Protein 5TQJ (pdb70)

Sequence (124 aa):
KPFVVVVDDDDASVGRAIRRRLLRSVGIAADTYTSGDEEFLDVLSSATPSSYRPDCCVILDVQMPGSNGIEVQRRLAGGAVPVIFITAHDDAGVRETTALLAAGARAYLRKPFNDVVLFIRRTVCAVLGIAAPL

CATH classification: 3.40.50.2300

B-factor: mean 14.19, std 8.69, range [5.94, 58.95]

Organism: Paraburkholderia phymatum (strain DSM 17167 / CIP 108236 / LMG 21445 / STM815) (NCBI:txid391038)

Nearest PDB structures (foldseek):
  5tqj-assembly1_A  TM=1.008E+00  e=3.759E-24  Paraburkholderia phymatum
  6oec-assembly2_D  TM=8.736E-01  e=1.573E-06  Carboxydothermus hydrogenoformans Z-2901
  3cg0-assembly2_D  TM=8.132E-01  e=9.311E-07  Oleidesulfovibrio alaskensis G20
  6oec-assembly3_G  TM=8.332E-01  e=2.489E-06  Carboxydothermus hydrogenoformans Z-2901
  6oec-assembly4_K  TM=8.651E-01  e=5.118E-06  Carboxydothermus hydrogenoformans Z-2901

Structure (mmCIF, N/CA/C/O backbone):
data_5TQJ
#
_entry.id   5TQJ
#
_cell.length_a   82.600
_cell.length_b   82.600
_cell.length_c   31.970
_cell.angle_alpha   90.000
_cell.angle_beta   90.000
_cell.angle_gamma   90.000
#
_symmetry.space_group_name_H-M   'P 43 21 2'
#
loop_
_entity.id
_entity.type
_entity.pdbx_description
1 polymer 'Response regulator receiver protein'
2 non-polymer 'CHLORIDE ION'
3 non-polymer 1,2-ETHANEDIOL
4 water water
#
loop_
_atom_site.group_PDB
_atom_site.id
_atom_site.type_symbol
_atom_site.label_atom_id
_atom_site.label_alt_id
_atom_site.label_comp_id
_atom_site.label_asym_id
_atom_site.label_entity_id
_atom_site.label_seq_id
_atom_site.pdbx_PDB_ins_code
_atom_site.Cartn_x
_atom_site.Cartn_y
_atom_site.Cartn_z
_atom_site.occupancy
_atom_site.B_iso_or_equiv
_atom_site.auth_seq_id
_atom_site.auth_comp_id
_atom_site.auth_asym_id
_atom_site.auth_atom_id
_atom_site.pdbx_PDB_model_num
ATOM 1 N N . LYS A 1 13 ? 5.844 -1.924 5.902 1.00 30.60 5 LYS A N 1
ATOM 2 C CA . LYS A 1 13 ? 6.876 -1.873 4.871 1.00 27.87 5 LYS A CA 1
ATOM 3 C C . LYS A 1 13 ? 8.272 -1.745 5.478 1.00 23.13 5 LYS A C 1
ATOM 4 O O . LYS A 1 13 ? 8.447 -1.117 6.520 1.00 22.23 5 LYS A O 1
ATOM 6 N N . PRO A 1 14 ? 9.264 -2.346 4.826 1.00 18.00 6 PRO A N 1
ATOM 7 C CA . PRO A 1 14 ? 10.653 -2.131 5.247 1.00 14.67 6 PRO A CA 1
ATOM 8 C C . PRO A 1 14 ? 10.988 -0.649 5.194 1.00 12.20 6 PRO A C 1
ATOM 9 O O . PRO A 1 14 ? 10.466 0.095 4.363 1.00 12.70 6 PRO A O 1
ATOM 13 N N . PHE A 1 15 ? 11.870 -0.223 6.097 1.00 10.26 7 PHE A N 1
ATOM 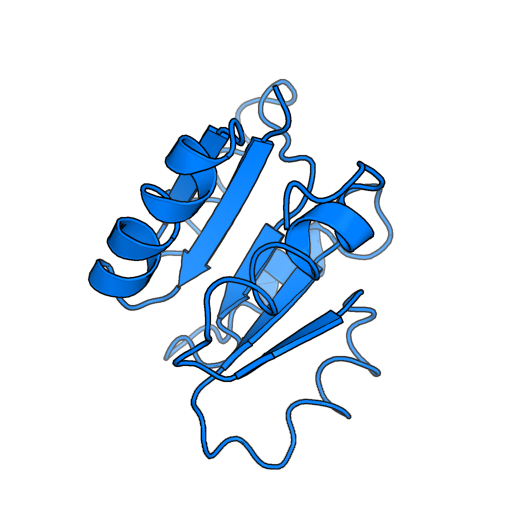14 C CA . PHE A 1 15 ? 12.175 1.191 6.290 1.00 9.42 7 PHE A CA 1
ATOM 15 C C . PHE A 1 15 ? 13.686 1.378 6.314 1.00 8.36 7 PHE A C 1
ATOM 16 O O . PHE A 1 15 ? 14.379 0.770 7.140 1.00 9.28 7 PHE A O 1
ATOM 24 N N . VAL A 1 16 ? 14.194 2.223 5.416 1.00 8.20 8 VAL A N 1
ATOM 25 C CA . VAL A 1 16 ? 15.624 2.474 5.282 1.00 7.67 8 VAL A CA 1
ATOM 26 C C . VAL A 1 16 ? 15.904 3.945 5.561 1.00 7.24 8 VAL A C 1
ATOM 27 O O . VAL A 1 16 ? 15.129 4.817 5.163 1.00 9.09 8 VAL A O 1
ATOM 31 N N . VAL A 1 17 ? 17.008 4.226 6.246 1.00 7.10 9 VAL A N 1
ATOM 32 C CA . VAL A 1 17 ? 17.498 5.591 6.402 1.00 6.96 9 VAL A CA 1
ATOM 33 C C . VAL A 1 17 ? 18.781 5.736 5.594 1.00 7.21 9 VAL A C 1
ATOM 34 O O . VAL A 1 17 ? 19.662 4.868 5.656 1.00 8.07 9 VAL A O 1
ATOM 38 N N . VAL A 1 18 ? 18.871 6.823 4.831 1.00 6.48 10 VAL A N 1
ATOM 39 C CA . VAL A 1 18 ? 20.065 7.199 4.081 1.00 6.67 10 VAL A CA 1
ATOM 40 C C . VAL A 1 18 ? 20.663 8.435 4.736 1.00 6.07 10 VAL A C 1
ATOM 41 O O . VAL A 1 18 ? 19.947 9.404 5.012 1.00 7.85 10 VAL A O 1
ATOM 45 N N . VAL A 1 19 ? 21.975 8.425 4.948 1.00 7.03 11 VAL A N 1
ATOM 46 C CA . VAL A 1 19 ? 22.700 9.625 5.362 1.00 7.13 11 VAL A CA 1
ATOM 47 C C . VAL A 1 19 ? 23.796 9.858 4.331 1.00 6.99 11 VAL A C 1
ATOM 48 O O . VAL A 1 19 ? 24.739 9.066 4.235 1.00 7.51 11 VAL A O 1
ATOM 52 N N . ASP A 1 20 ? 23.669 10.931 3.552 1.00 7.84 12 ASP A N 1
ATOM 53 C CA . ASP A 1 20 ? 24.629 11.261 2.505 1.00 8.88 12 ASP A CA 1
ATOM 54 C C . ASP A 1 20 ? 24.651 12.776 2.384 1.00 9.31 12 ASP A C 1
ATOM 55 O O . ASP A 1 20 ? 23.595 13.413 2.373 1.00 9.19 12 ASP A O 1
ATOM 60 N N . ASP A 1 21 ? 25.852 13.358 2.319 1.00 10.72 13 ASP A N 1
ATOM 61 C CA A ASP A 1 21 ? 26.037 14.806 2.265 0.45 12.46 13 ASP A CA 1
ATOM 62 C CA B ASP A 1 21 ? 25.852 14.815 2.355 0.55 11.86 13 ASP A CA 1
ATOM 63 C C . ASP A 1 21 ? 25.312 15.446 1.081 1.00 10.68 13 ASP A C 1
ATOM 64 O O . ASP A 1 21 ? 25.013 16.639 1.107 1.00 12.33 13 ASP A O 1
ATOM 73 N N . ASP A 1 22 ? 25.094 14.684 0.012 1.00 10.26 14 ASP A N 1
ATOM 74 C CA . ASP A 1 22 ? 24.524 15.212 -1.225 1.00 9.66 14 ASP A CA 1
ATOM 75 C C . ASP A 1 22 ? 23.017 14.974 -1.199 1.00 8.32 14 ASP A C 1
ATOM 76 O O . ASP A 1 22 ? 22.566 13.826 -1.267 1.00 9.18 14 ASP A O 1
ATOM 81 N N . ALA A 1 23 ? 22.237 16.062 -1.129 1.00 9.50 15 ALA A N 1
ATOM 82 C CA . ALA A 1 23 ? 20.780 15.931 -1.108 1.00 9.61 15 ALA A CA 1
ATOM 83 C C . ALA A 1 23 ? 20.258 15.187 -2.333 1.00 9.02 15 ALA A C 1
ATOM 84 O O . ALA A 1 23 ? 19.230 14.506 -2.250 1.00 9.51 15 ALA A O 1
ATOM 86 N N . SER A 1 24 ? 20.934 15.319 -3.479 1.00 9.76 16 SER A N 1
ATOM 87 C CA . SER A 1 24 ? 20.472 14.647 -4.688 1.00 10.71 16 SER A CA 1
ATOM 88 C C . SER A 1 24 ? 20.596 13.133 -4.578 1.00 9.30 16 SER A C 1
ATOM 89 O O . SER A 1 24 ? 19.828 12.403 -5.215 1.00 10.14 16 SER A O 1
ATOM 92 N N . VAL A 1 25 ? 21.556 12.642 -3.794 1.00 9.43 17 VAL A N 1
ATOM 93 C CA . VAL A 1 25 ? 21.671 11.201 -3.587 1.00 10.56 17 VAL A CA 1
ATOM 94 C C . VAL A 1 25 ? 20.488 10.685 -2.781 1.00 8.62 17 VAL A C 1
ATOM 95 O O . VAL A 1 25 ? 19.875 9.669 -3.131 1.00 8.42 17 VAL A O 1
ATOM 99 N N . GLY A 1 26 ? 20.162 11.360 -1.677 1.00 9.05 18 GLY A N 1
ATOM 100 C CA . GLY A 1 26 ? 19.015 10.927 -0.895 1.00 9.35 18 GLY A CA 1
ATOM 101 C C . GLY A 1 26 ? 17.729 10.966 -1.700 1.00 8.36 18 GLY A C 1
ATOM 102 O O . GLY A 1 26 ? 16.914 10.043 -1.639 1.00 8.38 18 GLY A O 1
ATOM 103 N N . ARG A 1 27 ? 17.551 12.027 -2.489 1.00 8.76 19 ARG A N 1
ATOM 104 C CA . ARG A 1 27 ? 16.384 12.157 -3.354 1.00 8.85 19 ARG A CA 1
ATOM 105 C C . ARG A 1 27 ? 16.274 10.982 -4.329 1.00 9.11 19 ARG A C 1
ATOM 106 O O . ARG A 1 27 ? 15.215 10.355 -4.450 1.00 9.28 19 ARG A O 1
ATOM 114 N N . ALA A 1 28 ? 17.362 10.667 -5.037 1.00 7.95 20 ALA A N 1
ATOM 115 C CA . ALA A 1 28 ? 17.325 9.555 -5.981 1.00 8.84 20 ALA A CA 1
ATOM 116 C C . ALA A 1 28 ? 17.062 8.228 -5.273 1.00 8.46 20 ALA A C 1
ATOM 117 O O . ALA A 1 28 ? 16.271 7.402 -5.749 1.00 9.01 20 ALA A O 1
ATOM 119 N N . ILE A 1 29 ? 17.710 8.004 -4.129 1.00 8.50 21 ILE A N 1
ATOM 120 C CA . ILE A 1 29 ? 17.559 6.718 -3.456 1.00 8.64 21 ILE A CA 1
ATOM 121 C C . ILE A 1 29 ? 16.145 6.535 -2.920 1.00 7.85 21 ILE A C 1
ATOM 122 O O . ILE A 1 29 ? 15.551 5.457 -3.063 1.00 7.93 21 ILE A O 1
ATOM 127 N N . ARG A 1 30 ? 15.571 7.564 -2.293 1.00 7.49 22 ARG A N 1
ATOM 128 C CA A ARG A 1 30 ? 14.246 7.373 -1.711 0.59 7.78 22 ARG A CA 1
ATOM 129 C CA B ARG A 1 30 ? 14.248 7.368 -1.710 0.41 8.20 22 ARG A CA 1
ATOM 130 C C . ARG A 1 30 ? 13.198 7.095 -2.778 1.00 7.90 22 ARG A C 1
ATOM 131 O O . ARG A 1 30 ? 12.280 6.299 -2.548 1.00 9.32 22 ARG A O 1
ATOM 146 N N . ARG A 1 31 ? 13.336 7.704 -3.961 1.00 8.30 23 ARG A N 1
ATOM 147 C CA . ARG A 1 31 ? 12.386 7.412 -5.027 1.00 8.66 23 ARG A CA 1
ATOM 148 C C . ARG A 1 31 ? 12.572 5.994 -5.554 1.00 9.21 23 ARG A C 1
ATOM 149 O O . ARG A 1 31 ? 11.589 5.296 -5.829 1.00 9.27 23 ARG A O 1
ATOM 157 N N . LEU A 1 32 ? 13.825 5.555 -5.703 1.00 8.31 24 LEU A N 1
ATOM 158 C CA . LEU A 1 32 ? 14.074 4.207 -6.198 1.00 8.49 24 LEU A CA 1
ATOM 159 C C . LEU A 1 32 ? 13.562 3.157 -5.215 1.00 8.48 24 LEU A C 1
ATOM 160 O O . LEU A 1 32 ? 12.927 2.176 -5.619 1.00 9.25 24 LEU A O 1
ATOM 165 N N . LEU A 1 33 ? 13.804 3.357 -3.919 1.00 8.40 25 LEU A N 1
ATOM 166 C CA . LEU A 1 33 ? 13.298 2.409 -2.930 1.00 8.27 25 LEU A CA 1
ATOM 167 C C . LEU A 1 33 ? 11.775 2.402 -2.899 1.00 8.40 25 LEU A C 1
ATOM 168 O O . LEU A 1 33 ? 11.155 1.338 -2.785 1.00 9.04 25 LEU A O 1
ATOM 173 N N . ARG A 1 34 ? 11.153 3.580 -3.012 1.00 7.96 26 ARG A N 1
ATOM 174 C CA . ARG A 1 34 ? 9.695 3.631 -3.056 1.00 8.50 26 ARG A CA 1
ATOM 175 C C . ARG A 1 34 ? 9.152 2.782 -4.204 1.00 10.08 26 ARG A C 1
ATOM 176 O O . ARG A 1 34 ? 8.119 2.117 -4.063 1.00 11.72 26 ARG A O 1
ATOM 184 N N . SER A 1 35 ? 9.844 2.777 -5.346 1.00 10.14 27 SER A N 1
ATOM 185 C CA . SER A 1 35 ? 9.351 2.045 -6.508 1.00 11.12 27 SER A CA 1
ATOM 186 C C . SER A 1 35 ? 9.305 0.540 -6.279 1.00 12.92 27 SER A C 1
ATOM 187 O O . SER A 1 35 ? 8.595 -0.160 -7.008 1.00 14.55 27 SER A O 1
ATOM 190 N N . VAL A 1 36 ? 10.038 0.025 -5.297 1.00 12.70 28 VAL A N 1
ATOM 191 C CA . VAL A 1 36 ? 10.011 -1.393 -4.969 1.00 13.66 28 VAL A CA 1
ATOM 192 C C . VAL A 1 36 ? 9.389 -1.643 -3.594 1.00 12.99 28 VAL A C 1
ATOM 193 O O . VAL A 1 36 ? 9.594 -2.699 -3.007 1.00 14.13 28 VAL A O 1
ATOM 197 N N . GLY A 1 37 ? 8.624 -0.685 -3.072 1.00 11.14 29 GLY A N 1
ATOM 198 C CA . GLY A 1 37 ? 7.866 -0.923 -1.858 1.00 10.78 29 GLY A CA 1
ATOM 199 C C . GLY A 1 37 ? 8.645 -0.761 -0.575 1.00 10.90 29 GLY A C 1
ATOM 200 O O . GLY A 1 37 ? 8.247 -1.308 0.455 1.00 12.55 29 GLY A O 1
ATOM 201 N N . ILE A 1 38 ? 9.742 -0.015 -0.596 1.00 9.28 30 ILE A N 1
ATOM 202 C CA . ILE A 1 38 ? 10.566 0.193 0.586 1.00 9.78 30 ILE A CA 1
ATOM 203 C C . ILE A 1 38 ? 10.497 1.675 0.932 1.00 8.45 30 ILE A C 1
ATOM 204 O O . ILE A 1 38 ? 10.843 2.527 0.105 1.00 9.57 30 ILE A O 1
ATOM 209 N N . ALA A 1 39 ? 10.045 1.980 2.146 1.00 8.38 31 ALA A N 1
ATOM 210 C CA . ALA A 1 39 ? 10.013 3.350 2.622 1.00 8.87 31 ALA A CA 1
ATOM 211 C C . ALA A 1 39 ? 11.411 3.791 3.029 1.00 8.42 31 ALA A C 1
ATOM 212 O O . ALA A 1 39 ? 12.224 2.991 3.499 1.00 9.31 31 ALA A O 1
ATOM 214 N N . ALA A 1 40 ? 11.679 5.085 2.877 1.00 8.57 32 ALA A N 1
ATOM 215 C CA . ALA A 1 40 ? 13.007 5.598 3.171 1.00 9.16 32 ALA A CA 1
ATOM 216 C C . ALA A 1 40 ? 12.909 7.048 3.610 1.00 7.65 32 ALA A C 1
ATOM 217 O O . ALA A 1 40 ? 12.096 7.815 3.081 1.00 8.64 32 ALA A O 1
ATOM 219 N N . ASP A 1 41 ? 13.745 7.405 4.581 1.00 7.45 33 ASP A N 1
ATOM 220 C CA . ASP A 1 41 ? 13.991 8.778 4.999 1.00 7.53 33 ASP A CA 1
ATOM 221 C C . ASP A 1 41 ? 15.460 9.054 4.744 1.00 7.28 33 ASP A C 1
ATOM 222 O O . ASP A 1 41 ? 16.305 8.196 5.006 1.00 7.38 33 ASP A O 1
ATOM 227 N N . THR A 1 42 ? 15.774 10.252 4.261 1.00 6.70 34 THR A N 1
ATOM 228 C CA . THR A 1 42 ? 17.149 10.602 3.939 1.00 7.11 34 THR A CA 1
ATOM 229 C C . THR A 1 42 ? 17.548 11.893 4.642 1.00 7.40 34 THR A C 1
ATOM 230 O O . THR A 1 42 ? 16.714 12.769 4.915 1.00 8.96 34 THR A O 1
ATOM 234 N N . TYR A 1 43 ? 18.843 11.984 4.936 1.00 7.24 35 TYR A N 1
ATOM 235 C CA . TYR A 1 43 ? 19.427 13.095 5.667 1.00 7.08 35 TYR A CA 1
ATOM 236 C C . TYR A 1 43 ? 20.735 13.469 4.992 1.00 8.17 35 TYR A C 1
ATOM 237 O O . TYR A 1 43 ? 21.428 12.607 4.442 1.00 9.12 35 TYR A O 1
ATOM 246 N N . THR A 1 44 ? 21.073 14.761 5.045 1.00 8.65 36 THR A N 1
ATOM 247 C CA . THR A 1 44 ? 22.414 15.209 4.689 1.00 9.50 36 THR A CA 1
ATOM 248 C C . THR A 1 44 ? 23.304 15.392 5.910 1.00 10.57 36 THR A C 1
ATOM 249 O O . THR A 1 44 ? 24.500 15.658 5.755 1.00 11.39 36 THR A O 1
ATOM 253 N N . SER A 1 45 ? 22.744 15.258 7.110 1.00 10.58 37 SER A N 1
ATOM 254 C CA . SER A 1 45 ? 23.454 15.481 8.361 1.00 11.41 37 SER A CA 1
ATOM 255 C C . SER A 1 45 ? 23.301 14.249 9.240 1.00 10.21 37 SER A C 1
ATOM 256 O O . SER A 1 45 ? 22.179 13.862 9.570 1.00 11.02 37 SER A O 1
ATOM 259 N N . GLY A 1 46 ? 24.423 13.630 9.613 1.00 10.01 38 GLY A N 1
ATOM 260 C CA . GLY A 1 46 ? 24.354 12.514 10.543 1.00 10.45 38 GLY A CA 1
ATOM 261 C C . GLY A 1 46 ? 23.789 12.918 11.891 1.00 8.60 38 GLY A C 1
ATOM 262 O O . GLY A 1 46 ? 23.037 12.163 12.512 1.00 8.53 38 GLY A O 1
ATOM 263 N N . ASP A 1 47 ? 24.147 14.114 12.363 1.00 10.07 39 ASP A N 1
ATOM 264 C CA . ASP A 1 47 ? 23.641 14.587 13.651 1.00 11.22 39 ASP A CA 1
ATOM 265 C C . ASP A 1 47 ? 22.124 14.702 13.651 1.00 9.18 39 ASP A C 1
ATOM 266 O O . ASP A 1 47 ? 21.470 14.405 14.657 1.00 10.11 39 ASP A O 1
ATOM 271 N N . GLU A 1 48 ? 21.544 15.142 12.538 1.00 8.88 40 GLU A N 1
ATOM 272 C CA A GLU A 1 48 ? 20.091 15.238 12.448 0.69 9.57 40 GLU A CA 1
ATOM 273 C CA B GLU A 1 48 ? 20.091 15.236 12.471 0.31 9.76 40 GLU A CA 1
ATOM 274 C C . GLU A 1 48 ? 19.439 13.869 12.631 1.00 9.00 40 GLU A C 1
ATOM 275 O O . GLU A 1 48 ? 18.423 13.739 13.322 1.00 11.01 40 GLU A O 1
ATOM 286 N N . PHE A 1 49 ? 20.015 12.833 12.017 1.00 8.94 41 PHE A N 1
ATOM 287 C CA . PHE A 1 49 ? 19.492 11.481 12.189 1.00 8.54 41 PHE A CA 1
ATOM 288 C C . PHE A 1 49 ? 19.672 11.007 13.629 1.00 8.09 41 PHE A C 1
ATOM 289 O O . PHE A 1 49 ? 18.744 10.450 14.229 1.00 8.26 41 PHE A O 1
ATOM 297 N N . LEU A 1 50 ? 20.854 11.245 14.206 1.00 7.80 42 LEU A N 1
ATOM 298 C CA . LEU A 1 50 ? 21.100 10.836 15.586 1.00 7.98 42 LEU A CA 1
ATOM 299 C C . LEU A 1 50 ? 20.111 11.485 16.543 1.00 7.76 42 LEU A C 1
ATOM 300 O O . LEU A 1 50 ? 19.675 10.858 17.516 1.00 8.07 42 LEU A O 1
ATOM 305 N N . ASP A 1 51 ? 19.756 12.745 16.289 1.00 8.47 43 ASP A N 1
ATOM 306 C CA . ASP A 1 51 ? 18.833 13.433 17.181 1.00 8.93 43 ASP A CA 1
ATOM 307 C C . ASP A 1 51 ? 17.457 12.779 17.171 1.00 7.99 43 ASP A C 1
ATOM 308 O O . ASP A 1 51 ? 16.795 12.700 18.210 1.00 8.33 43 ASP A O 1
ATOM 313 N N . VAL A 1 52 ? 17.001 12.305 16.007 1.00 8.54 44 VAL A N 1
ATOM 314 C CA . VAL A 1 52 ? 15.702 11.639 15.954 1.00 7.94 44 VAL A CA 1
ATOM 315 C C . VAL A 1 52 ? 15.745 10.323 16.716 1.00 7.56 44 VAL A C 1
ATOM 316 O O . VAL A 1 52 ? 14.834 10.006 17.492 1.00 8.24 44 VAL A O 1
ATOM 320 N N . LEU A 1 53 ? 16.804 9.536 16.503 1.00 7.59 45 LEU A N 1
ATOM 321 C CA . LEU A 1 53 ? 16.960 8.280 17.233 1.00 8.72 45 LEU A CA 1
ATOM 322 C C . LEU A 1 53 ? 16.876 8.502 18.731 1.00 8.38 45 LEU A C 1
ATOM 323 O O . LEU A 1 53 ? 16.207 7.746 19.443 1.00 9.05 45 LEU A O 1
ATOM 328 N N . SER A 1 54 ? 17.573 9.531 19.232 1.00 8.49 46 SER A N 1
ATOM 329 C CA A SER A 1 54 ? 17.597 9.789 20.670 0.67 8.77 46 SER A CA 1
ATOM 330 C CA B SER A 1 54 ? 17.591 9.762 20.671 0.33 9.11 46 SER A CA 1
ATOM 331 C C . SER A 1 54 ? 16.259 10.300 21.175 1.00 9.95 46 SER A C 1
ATOM 332 O O . SER A 1 54 ? 15.896 10.053 22.330 1.00 9.96 46 SER A O 1
ATOM 337 N N . ALA A 1 55 ? 15.522 11.024 20.332 1.00 9.29 47 ALA A N 1
ATOM 338 C CA . ALA A 1 55 ? 14.275 11.628 20.775 1.00 9.35 47 ALA A CA 1
ATOM 339 C C . ALA A 1 55 ? 13.148 10.612 20.871 1.00 8.21 47 ALA A C 1
ATOM 340 O O . ALA A 1 55 ? 12.280 10.732 21.746 1.00 8.71 47 ALA A O 1
ATOM 342 N N . THR A 1 56 ? 13.110 9.634 19.965 1.00 8.36 48 THR A N 1
ATOM 343 C CA . THR A 1 56 ? 11.983 8.721 19.981 1.00 9.66 48 THR A CA 1
ATOM 344 C C . THR A 1 56 ? 12.393 7.286 19.672 1.00 9.16 48 THR A C 1
ATOM 345 O O . THR A 1 56 ? 12.813 6.970 18.549 1.00 9.72 48 THR A O 1
ATOM 349 N N . PRO A 1 57 ? 12.260 6.397 20.655 1.00 9.17 49 PRO A N 1
ATOM 350 C CA . PRO A 1 57 ? 12.586 4.979 20.436 1.00 10.79 49 PRO A CA 1
ATOM 351 C C . PRO A 1 57 ? 11.779 4.333 19.328 1.00 11.03 49 PRO A C 1
ATOM 352 O O . PRO A 1 57 ? 12.199 3.292 18.813 1.00 11.86 49 PRO A O 1
ATOM 356 N N . SER A 1 58 ? 10.639 4.920 18.948 1.00 11.83 50 SER A N 1
ATOM 357 C CA A SER A 1 58 ? 9.792 4.337 17.912 0.54 12.35 50 SER A CA 1
ATOM 358 C CA B SER A 1 58 ? 9.795 4.332 17.914 0.46 12.61 50 SER A CA 1
ATOM 359 C C . SER A 1 58 ? 10.378 4.502 16.518 1.00 11.79 50 SER A C 1
ATOM 360 O O . SER A 1 58 ? 9.930 3.822 15.585 1.00 14.48 50 SER A O 1
ATOM 365 N N . TYR A 1 59 ? 11.353 5.391 16.352 1.00 9.85 51 TYR A N 1
ATOM 366 C CA . TYR A 1 59 ? 11.951 5.667 15.051 1.00 9.69 51 TYR A CA 1
ATOM 367 C C . TYR A 1 59 ? 13.204 4.808 14.934 1.00 8.97 51 TYR A C 1
ATOM 368 O O . TYR A 1 59 ? 14.260 5.150 15.474 1.00 10.11 51 TYR A O 1
ATOM 377 N N . ARG A 1 60 ? 13.085 3.686 14.232 1.00 9.84 52 ARG A N 1
ATOM 378 C CA . ARG A 1 60 ? 14.222 2.797 14.039 1.00 9.35 52 ARG A CA 1
ATOM 379 C C . ARG A 1 60 ? 14.166 2.209 12.638 1.00 10.71 52 ARG A C 1
ATOM 380 O O . ARG A 1 60 ? 13.217 1.489 12.300 1.00 12.84 52 ARG A O 1
ATOM 388 N N . PRO A 1 61 ? 15.154 2.477 11.798 1.00 9.25 53 PRO A N 1
ATOM 389 C CA . PRO A 1 61 ? 15.166 1.877 10.464 1.00 9.28 53 PRO A CA 1
ATOM 390 C C . PRO A 1 61 ? 15.596 0.421 10.527 1.00 8.63 53 PRO A C 1
ATOM 391 O O . PRO A 1 61 ? 16.232 -0.034 11.478 1.00 8.98 53 PRO A O 1
ATOM 395 N N . ASP A 1 62 ? 15.222 -0.307 9.478 1.00 8.80 54 ASP A N 1
ATOM 396 C CA . ASP A 1 62 ? 15.650 -1.688 9.311 1.00 9.68 54 ASP A CA 1
ATOM 397 C C . ASP A 1 62 ? 17.061 -1.789 8.748 1.00 8.88 54 ASP A C 1
ATOM 398 O O . ASP A 1 62 ? 17.700 -2.837 8.870 1.00 10.58 54 ASP A O 1
ATOM 403 N N . CYS A 1 63 ? 17.555 -0.724 8.127 1.00 8.09 55 CYS A N 1
A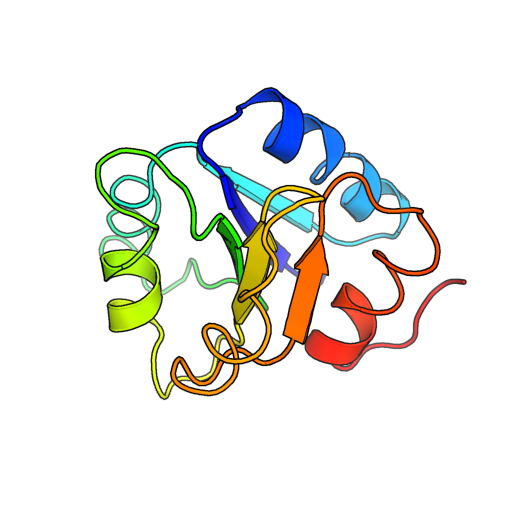TOM 404 C CA A CYS A 1 63 ? 18.891 -0.673 7.545 0.51 8.22 55 CYS A CA 1
ATOM 405 C CA B CYS A 1 63 ? 18.957 -0.641 7.774 0.49 8.91 55 CYS A CA 1
ATOM 406 C C . CYS A 1 63 ? 19.265 0.797 7.405 1.00 7.69 55 CYS A C 1
ATOM 407 O O . CYS A 1 63 ? 18.375 1.631 7.198 1.00 8.03 55 CYS A O 1
ATOM 412 N N . VAL A 1 64 ? 20.560 1.102 7.459 1.00 7.51 56 VAL A N 1
ATOM 413 C CA . VAL A 1 64 ? 21.065 2.449 7.222 1.00 7.18 56 VAL A CA 1
ATOM 414 C C . VAL A 1 64 ? 22.084 2.394 6.092 1.00 6.67 56 VAL A C 1
ATOM 415 O O . VAL A 1 64 ? 22.949 1.514 6.069 1.00 8.76 56 VAL A O 1
ATOM 419 N N . ILE A 1 65 ? 21.940 3.300 5.130 1.00 5.94 57 ILE A N 1
ATOM 420 C CA . ILE A 1 65 ? 22.901 3.498 4.052 1.00 7.05 57 ILE A CA 1
ATOM 421 C C . ILE A 1 65 ? 23.678 4.760 4.393 1.00 6.43 57 ILE A C 1
ATOM 422 O O . ILE A 1 65 ? 23.084 5.832 4.549 1.00 7.01 57 ILE A O 1
ATOM 427 N N . LEU A 1 66 ? 25.001 4.640 4.534 1.00 6.59 58 LEU A N 1
ATOM 428 C CA . LEU A 1 66 ? 25.826 5.681 5.140 1.00 6.79 58 LEU A CA 1
ATOM 429 C C . LEU A 1 66 ? 26.965 6.069 4.211 1.00 7.14 58 LEU A C 1
ATOM 430 O O . LEU A 1 66 ? 27.778 5.217 3.837 1.00 7.73 58 LEU A O 1
ATOM 435 N N . ASP A 1 67 ? 27.043 7.359 3.883 1.00 6.96 59 ASP A N 1
ATOM 436 C CA . ASP A 1 67 ? 28.122 7.934 3.082 1.00 7.76 59 ASP A CA 1
ATOM 437 C C . ASP A 1 67 ? 29.361 8.105 3.958 1.00 7.37 59 ASP A C 1
ATOM 438 O O . ASP A 1 67 ? 29.390 8.952 4.860 1.00 8.32 59 ASP A O 1
ATOM 443 N N . VAL A 1 68 ? 30.403 7.319 3.684 1.00 7.80 60 VAL A N 1
ATOM 444 C CA . VAL A 1 68 ? 31.607 7.368 4.516 1.00 8.22 60 VAL A CA 1
ATOM 445 C C . VAL A 1 68 ? 32.492 8.562 4.204 1.00 9.00 60 VAL A C 1
ATOM 446 O O . VAL A 1 68 ? 33.472 8.797 4.918 1.00 10.82 60 VAL A O 1
ATOM 450 N N . GLN A 1 69 ? 32.174 9.329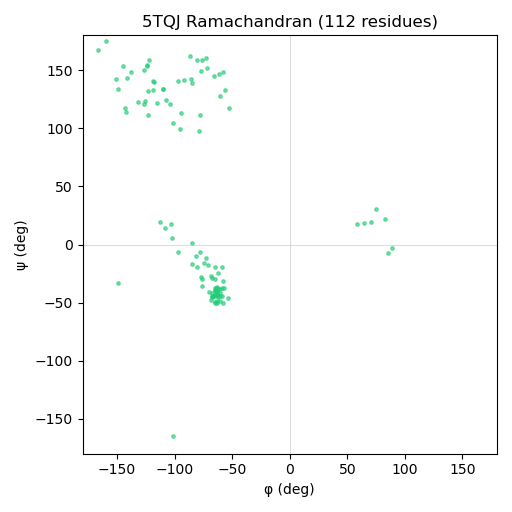 3.170 1.00 9.37 61 GLN A N 1
ATOM 451 C CA . GLN A 1 69 ? 33.009 10.444 2.765 1.00 10.09 61 GLN A CA 1
ATOM 452 C C . GLN A 1 69 ? 32.466 11.800 3.204 1.00 10.60 61 GLN A C 1
ATOM 453 O O . GLN A 1 69 ? 33.058 12.818 2.849 1.00 13.88 61 GLN A O 1
ATOM 459 N N . MET A 1 70 ? 31.384 11.846 3.986 1.00 9.13 62 MET A N 1
ATOM 460 C CA . MET A 1 70 ? 30.756 13.115 4.332 1.00 10.74 62 MET A CA 1
ATOM 461 C C . MET A 1 70 ? 31.785 14.081 4.914 1.00 10.28 62 MET A C 1
ATOM 462 O O . MET A 1 70 ? 32.373 13.789 5.967 1.00 10.45 62 MET A O 1
ATOM 467 N N . PRO A 1 71 ? 32.035 15.218 4.266 1.00 11.36 63 PRO A N 1
ATOM 468 C CA . PRO A 1 71 ? 33.095 16.115 4.744 1.00 12.01 63 PRO A CA 1
ATOM 469 C C . PRO A 1 71 ? 32.820 16.601 6.159 1.00 13.29 63 PRO A C 1
ATOM 470 O O . PRO A 1 71 ? 31.736 17.103 6.463 1.00 14.96 63 PRO A O 1
ATOM 474 N N . GLY A 1 72 ? 33.809 16.428 7.032 1.00 12.46 64 GLY A N 1
ATOM 475 C CA . GLY A 1 72 ? 33.698 16.901 8.393 1.00 13.37 64 GLY A CA 1
ATOM 476 C C . GLY A 1 72 ? 33.090 15.925 9.376 1.00 12.90 64 GLY A C 1
ATOM 477 O O . GLY A 1 72 ? 33.010 16.247 10.568 1.00 13.04 64 GLY A O 1
ATOM 478 N N . SER A 1 73 ? 32.658 14.747 8.931 1.00 11.76 65 SER A N 1
ATOM 479 C CA . SER A 1 73 ? 32.150 13.768 9.884 1.00 10.88 65 SER A CA 1
ATOM 480 C C . SER A 1 73 ? 32.401 12.334 9.440 1.00 9.16 65 SER A C 1
ATOM 481 O O . SER A 1 73 ? 32.591 11.452 10.281 1.00 10.10 65 SER A O 1
ATOM 484 N N . ASN A 1 74 ? 32.381 12.081 8.132 1.00 8.25 66 ASN A N 1
ATOM 485 C CA . ASN A 1 74 ? 32.559 10.739 7.586 1.00 9.06 66 ASN A CA 1
ATOM 486 C C . ASN A 1 74 ? 31.513 9.752 8.100 1.00 8.97 66 ASN A C 1
ATOM 487 O O . ASN A 1 74 ? 31.698 8.540 7.992 1.00 9.07 66 ASN A O 1
ATOM 492 N N . GLY A 1 75 ? 30.400 10.246 8.646 1.00 8.39 67 GLY A N 1
ATOM 493 C CA . GLY A 1 75 ? 29.415 9.356 9.236 1.00 9.18 67 GLY A CA 1
ATOM 494 C C . GLY A 1 75 ? 29.899 8.588 10.446 1.00 7.47 67 GLY A C 1
ATOM 495 O O . GLY A 1 75 ? 29.286 7.586 10.818 1.00 8.36 67 GLY A O 1
ATOM 496 N N . ILE A 1 76 ? 30.981 9.037 11.085 1.00 7.38 68 ILE A N 1
ATOM 497 C CA . ILE A 1 76 ? 31.583 8.279 12.182 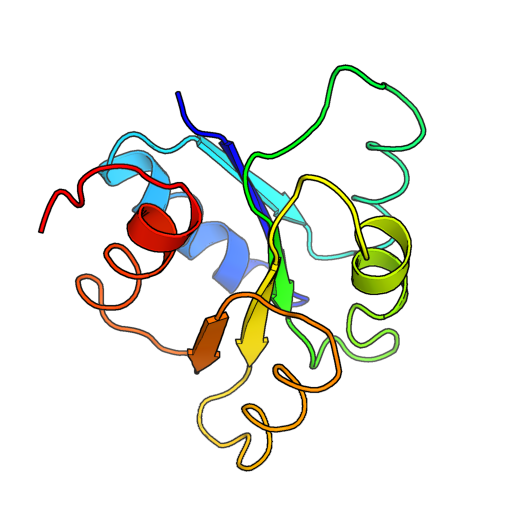1.00 7.25 68 ILE A CA 1
ATOM 498 C C . ILE A 1 76 ? 30.600 8.093 13.331 1.00 6.98 68 ILE A C 1
ATOM 499 O O . ILE A 1 76 ? 30.487 7.000 13.899 1.00 7.57 68 ILE A O 1
ATOM 504 N N . GLU A 1 77 ? 29.887 9.158 13.708 1.00 7.44 69 GLU A N 1
ATOM 505 C CA . GLU A 1 77 ? 29.032 9.042 14.885 1.00 7.61 69 GLU A CA 1
ATOM 506 C C . GLU A 1 77 ? 27.747 8.263 14.617 1.00 6.97 69 GLU A C 1
ATOM 507 O O . GLU A 1 77 ? 27.219 7.617 15.530 1.00 8.12 69 GLU A O 1
ATOM 513 N N . VAL A 1 78 ? 27.231 8.296 13.389 1.00 7.20 70 VAL A N 1
ATOM 514 C CA . VAL A 1 78 ? 26.131 7.405 13.034 1.00 7.02 70 VAL A CA 1
ATOM 515 C C . VAL A 1 78 ? 26.573 5.957 13.183 1.00 6.88 70 VAL A C 1
ATOM 516 O O . VAL A 1 78 ? 25.893 5.137 13.814 1.00 7.58 70 VAL A O 1
ATOM 520 N N . GLN A 1 79 ? 27.738 5.628 12.623 1.00 7.31 71 GLN A N 1
ATOM 521 C CA . GLN A 1 79 ? 28.245 4.270 12.747 1.00 6.93 71 GLN A CA 1
ATOM 522 C C . GLN A 1 79 ? 28.413 3.886 14.206 1.00 6.64 71 GLN A C 1
ATOM 523 O O . GLN A 1 79 ? 28.028 2.783 14.615 1.00 7.71 71 GLN A O 1
ATOM 529 N N . ARG A 1 80 ? 28.975 4.789 15.013 1.00 7.19 72 ARG A N 1
ATOM 530 C CA . ARG A 1 80 ? 29.254 4.449 16.401 1.00 7.53 72 ARG A CA 1
ATOM 531 C C . ARG A 1 80 ? 27.968 4.152 17.159 1.00 7.83 72 ARG A C 1
ATOM 532 O O . ARG A 1 80 ? 27.915 3.220 17.968 1.00 8.69 72 ARG A O 1
ATOM 540 N N . ARG A 1 81 ? 26.919 4.938 16.912 1.00 7.62 73 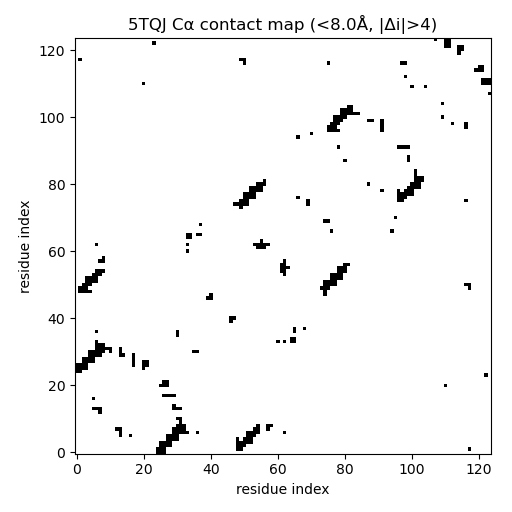ARG A N 1
ATOM 541 C CA . ARG A 1 81 ? 25.657 4.735 17.613 1.00 7.88 73 ARG A CA 1
ATOM 542 C C . ARG A 1 81 ? 25.029 3.389 17.255 1.00 7.69 73 ARG A C 1
ATOM 543 O O . ARG A 1 81 ? 24.480 2.705 18.125 1.00 8.81 73 ARG A O 1
ATOM 551 N N . LEU A 1 82 ? 25.113 2.984 15.990 1.00 7.77 74 LEU A N 1
ATOM 552 C CA . LEU A 1 82 ? 24.450 1.761 15.555 1.00 8.44 74 LEU A CA 1
ATOM 553 C C . LEU A 1 82 ? 25.281 0.510 15.804 1.00 9.25 74 LEU A C 1
ATOM 554 O O . LEU A 1 82 ? 24.725 -0.594 15.787 1.00 9.85 74 LEU A O 1
ATOM 559 N N . ALA A 1 83 ? 26.584 0.656 16.051 1.00 8.94 75 ALA A N 1
ATOM 560 C CA . ALA A 1 83 ? 27.487 -0.490 16.102 1.00 10.11 75 ALA A CA 1
ATOM 561 C C . ALA A 1 83 ? 27.020 -1.525 17.115 1.00 11.27 75 ALA A C 1
ATOM 562 O O . ALA A 1 83 ? 26.675 -1.197 18.254 1.00 11.50 75 ALA A O 1
ATOM 564 N N . GLY A 1 84 ? 27.011 -2.786 16.687 1.00 12.50 76 GLY A N 1
ATOM 565 C CA . GLY A 1 84 ? 26.684 -3.898 17.555 1.00 14.49 76 GLY A CA 1
ATOM 566 C C . GLY A 1 84 ? 25.212 -4.198 17.692 1.00 14.84 76 GLY A C 1
ATOM 567 O O . GLY A 1 84 ? 24.858 -5.213 18.306 1.00 16.29 76 GLY A O 1
ATOM 568 N N . GLY A 1 85 ? 24.334 -3.358 17.143 1.00 13.15 77 GLY A N 1
ATOM 569 C CA . GLY A 1 85 ? 22.911 -3.497 17.343 1.00 13.42 77 GLY A CA 1
ATOM 570 C C . GLY A 1 85 ? 22.207 -4.140 16.163 1.00 13.11 77 GLY A C 1
ATOM 571 O O . GLY A 1 85 ? 22.818 -4.728 15.268 1.00 15.31 77 GLY A O 1
ATOM 572 N N . ALA A 1 86 ? 20.886 -4.000 16.163 1.00 11.76 78 ALA A N 1
ATOM 573 C CA . ALA A 1 86 ? 20.050 -4.683 15.186 1.00 13.58 78 ALA A CA 1
ATOM 574 C C . ALA A 1 86 ? 19.911 -3.935 13.867 1.00 13.54 78 ALA A C 1
ATOM 575 O O . ALA A 1 86 ? 19.212 -4.427 12.979 1.00 16.04 78 ALA A O 1
ATOM 577 N N . VAL A 1 87 ? 20.547 -2.778 13.703 1.00 10.67 79 VAL A N 1
ATOM 578 C CA . VAL A 1 87 ? 20.433 -1.993 12.477 1.00 10.19 79 VAL A CA 1
ATOM 579 C C . VAL A 1 87 ? 21.690 -2.231 11.642 1.00 10.27 79 VAL A C 1
ATOM 580 O O . VAL A 1 87 ? 22.752 -1.675 11.970 1.00 11.84 79 VAL A O 1
ATOM 584 N N . PRO A 1 88 ? 21.625 -3.021 10.575 1.00 10.10 80 PRO A N 1
ATOM 585 C CA . PRO A 1 88 ? 22.791 -3.176 9.700 1.00 9.47 80 PRO A CA 1
ATOM 586 C C . PRO A 1 88 ? 23.047 -1.918 8.889 1.00 9.18 80 PRO A C 1
ATOM 587 O O . PRO A 1 88 ? 22.131 -1.155 8.573 1.00 9.33 80 PRO A O 1
ATOM 591 N N . VAL A 1 89 ? 24.318 -1.717 8.541 1.00 8.50 81 VAL A N 1
ATOM 592 C CA . VAL A 1 89 ? 24.777 -0.536 7.820 1.00 8.29 81 VAL A CA 1
ATOM 593 C C . VAL A 1 89 ? 25.386 -0.956 6.490 1.00 7.20 81 VAL A C 1
ATOM 594 O O . VAL A 1 89 ? 26.192 -1.895 6.429 1.00 8.33 81 VAL A O 1
ATOM 598 N N . ILE A 1 90 ? 24.986 -0.261 5.431 1.00 6.38 82 ILE A N 1
ATOM 599 C CA . ILE A 1 90 ? 25.584 -0.383 4.107 1.00 7.23 82 ILE A CA 1
ATOM 600 C C . ILE A 1 90 ? 26.389 0.886 3.879 1.00 6.75 82 ILE A C 1
ATOM 601 O O . ILE A 1 90 ? 25.851 1.991 3.992 1.00 7.53 82 ILE A O 1
ATOM 606 N N . PHE A 1 91 ? 27.675 0.744 3.575 1.00 6.56 83 PHE A N 1
ATOM 607 C CA . PHE A 1 91 ? 28.491 1.912 3.267 1.00 6.29 83 PHE A CA 1
ATOM 608 C C . PHE A 1 91 ? 28.351 2.272 1.799 1.00 6.90 83 PHE A C 1
ATOM 609 O O . PHE A 1 91 ? 28.330 1.395 0.929 1.00 7.54 83 PHE A O 1
ATOM 617 N N . ILE A 1 92 ? 28.261 3.571 1.522 1.00 7.18 84 ILE A N 1
ATOM 618 C CA . ILE A 1 92 ? 28.348 4.046 0.149 1.00 7.59 84 ILE A CA 1
ATOM 619 C C . ILE A 1 92 ? 29.466 5.068 0.035 1.00 6.94 84 ILE A C 1
ATOM 620 O O . ILE A 1 92 ? 29.835 5.747 1.001 1.00 7.42 84 ILE A O 1
ATOM 625 N N . THR A 1 93 ? 30.015 5.163 -1.164 1.00 7.63 85 THR A N 1
ATOM 626 C CA . THR A 1 93 ? 31.149 6.036 -1.391 1.00 8.14 85 THR A CA 1
ATOM 627 C C . THR A 1 93 ? 31.242 6.324 -2.884 1.00 8.35 85 THR A C 1
ATOM 628 O O . THR A 1 93 ? 30.509 5.753 -3.691 1.00 8.59 85 THR A O 1
ATOM 632 N N . ALA A 1 94 ? 32.179 7.194 -3.245 1.00 10.29 86 ALA A N 1
ATOM 633 C CA . ALA A 1 94 ? 32.382 7.571 -4.637 1.00 10.80 86 ALA A CA 1
ATOM 634 C C . ALA A 1 94 ? 33.040 6.436 -5.427 1.00 11.78 86 ALA A C 1
ATOM 635 O O . ALA A 1 94 ? 33.661 5.525 -4.865 1.00 13.97 86 ALA A O 1
ATOM 637 N N . HIS A 1 95 ? 32.911 6.510 -6.758 1.00 12.11 87 HIS A N 1
ATOM 638 C CA . HIS A 1 95 ? 33.327 5.401 -7.617 1.00 13.84 87 HIS A CA 1
ATOM 639 C C . HIS A 1 95 ? 34.816 5.092 -7.528 1.00 16.37 87 HIS A C 1
ATOM 640 O O . HIS A 1 95 ? 35.217 3.955 -7.810 1.00 18.13 87 HIS A O 1
ATOM 647 N N . ASP A 1 96 ? 35.636 6.068 -7.149 1.00 16.28 88 ASP A N 1
ATOM 648 C CA . ASP A 1 96 ? 37.081 5.908 -7.115 1.00 19.16 88 ASP A CA 1
ATOM 649 C C . ASP A 1 96 ? 37.631 5.715 -5.704 1.00 19.53 88 ASP A C 1
ATOM 650 O O . ASP A 1 96 ? 38.831 5.900 -5.485 1.00 21.43 88 ASP A O 1
ATOM 655 N N . ASP A 1 97 ? 36.789 5.349 -4.741 1.00 16.94 89 ASP A N 1
ATOM 656 C CA . ASP A 1 97 ? 37.276 5.038 -3.398 1.00 17.48 89 ASP A CA 1
ATOM 657 C C . ASP A 1 97 ? 37.861 3.633 -3.444 1.00 19.69 89 ASP A C 1
ATOM 658 O O . ASP A 1 97 ? 37.135 2.639 -3.354 1.00 20.78 89 ASP A O 1
ATOM 663 N N . ALA A 1 98 ? 39.188 3.551 -3.580 1.00 20.38 90 ALA A N 1
ATOM 664 C CA . ALA A 1 98 ? 39.850 2.263 -3.740 1.00 20.32 90 ALA A CA 1
ATOM 665 C C . ALA A 1 98 ? 39.842 1.441 -2.464 1.00 17.98 90 ALA A C 1
ATOM 666 O O . ALA A 1 98 ? 40.081 0.229 -2.516 1.00 19.59 90 ALA A O 1
ATOM 668 N N . GLY A 1 99 ? 39.592 2.068 -1.318 1.00 14.59 91 GLY A N 1
ATOM 669 C CA . GLY A 1 99 ? 39.757 1.397 -0.048 1.00 14.41 91 GLY A CA 1
ATOM 670 C C . GLY A 1 99 ? 38.474 1.066 0.672 1.00 13.32 91 GLY A C 1
ATOM 671 O O . GLY A 1 99 ? 38.524 0.731 1.864 1.00 14.78 91 GLY A O 1
ATOM 672 N N . VAL A 1 100 ? 37.319 1.127 -0.000 1.00 11.21 92 VAL A N 1
ATOM 673 C CA . VAL A 1 100 ? 36.063 1.018 0.737 1.00 10.19 92 VAL A CA 1
ATOM 674 C C . VAL A 1 100 ? 35.888 -0.355 1.384 1.00 9.01 92 VAL A C 1
ATOM 675 O O . VAL A 1 100 ? 35.254 -0.462 2.439 1.00 8.91 92 VAL A O 1
ATOM 679 N N . ARG A 1 101 ? 36.448 -1.418 0.799 1.00 8.24 93 ARG A N 1
ATOM 680 C CA . ARG A 1 101 ? 36.235 -2.740 1.385 1.00 8.55 93 ARG A CA 1
ATOM 681 C C . ARG A 1 101 ? 36.836 -2.840 2.783 1.00 7.95 93 ARG A C 1
ATOM 682 O O . ARG A 1 101 ? 36.166 -3.281 3.725 1.00 8.33 93 ARG A O 1
ATOM 690 N N . GLU A 1 102 ? 38.103 -2.451 2.943 1.00 8.59 94 GLU A N 1
ATOM 691 C CA . GLU A 1 102 ? 38.701 -2.554 4.271 1.00 9.37 94 GLU A CA 1
ATOM 692 C C . GLU A 1 102 ? 37.978 -1.651 5.254 1.00 8.83 94 GLU A C 1
ATOM 693 O O . GLU A 1 102 ? 37.779 -2.011 6.417 1.00 9.51 94 GLU A O 1
ATOM 699 N N . THR A 1 103 ? 37.548 -0.481 4.787 1.00 8.71 95 THR A N 1
ATOM 700 C CA A THR A 1 103 ? 36.740 0.410 5.608 0.92 9.70 95 THR A CA 1
ATOM 701 C CA B THR A 1 103 ? 36.749 0.398 5.634 0.08 8.55 95 THR A CA 1
ATOM 702 C C . THR A 1 103 ? 35.478 -0.296 6.099 1.00 8.44 95 THR A C 1
ATOM 703 O O . THR A 1 103 ? 35.129 -0.235 7.288 1.00 9.31 95 THR A O 1
ATOM 710 N N . ALA A 1 104 ? 34.778 -0.980 5.188 1.00 7.69 96 ALA A N 1
ATOM 711 C CA . ALA A 1 104 ? 33.568 -1.702 5.565 1.00 7.90 96 ALA A CA 1
ATOM 712 C C . ALA A 1 104 ? 33.875 -2.854 6.516 1.00 7.59 96 ALA A C 1
ATOM 713 O O . ALA A 1 104 ? 33.163 -3.050 7.508 1.00 8.90 96 ALA A O 1
ATOM 715 N N . LEU A 1 105 ? 34.931 -3.616 6.223 1.00 7.96 97 LEU A N 1
ATOM 716 C CA A LEU A 1 105 ? 35.293 -4.757 7.060 0.71 9.36 97 LEU A CA 1
ATOM 717 C CA B LEU A 1 105 ? 35.301 -4.755 7.057 0.29 8.79 97 LEU A CA 1
ATOM 718 C C . LEU A 1 105 ? 35.514 -4.325 8.502 1.00 8.91 97 LEU A C 1
ATOM 719 O O . LEU A 1 105 ? 34.913 -4.880 9.428 1.00 9.64 97 LEU A O 1
ATOM 728 N N . ALA A 1 106 ? 36.382 -3.336 8.714 1.00 8.99 98 ALA A N 1
ATOM 729 C CA . ALA A 1 106 ? 36.744 -2.956 10.074 1.00 9.38 98 ALA A CA 1
ATOM 730 C C . ALA A 1 106 ? 35.576 -2.321 10.811 1.00 10.26 98 ALA A C 1
ATOM 731 O O . ALA A 1 106 ? 35.492 -2.416 12.038 1.00 11.82 98 ALA A O 1
ATOM 733 N N . ALA A 1 107 ? 34.658 -1.693 10.084 1.00 8.59 99 ALA A N 1
ATOM 734 C CA . ALA A 1 107 ? 33.500 -1.053 10.692 1.00 8.73 99 ALA A CA 1
ATOM 735 C C . ALA A 1 107 ? 32.373 -2.022 11.020 1.00 9.86 99 ALA A C 1
ATOM 736 O O . ALA A 1 107 ? 31.419 -1.626 11.698 1.00 11.78 99 ALA A O 1
ATOM 738 N N . GLY A 1 108 ? 32.448 -3.273 10.567 1.00 8.50 100 GLY A N 1
ATOM 739 C CA . GLY A 1 108 ? 31.316 -4.164 10.722 1.00 9.39 100 GLY A CA 1
ATOM 740 C C . GLY A 1 108 ? 30.138 -3.820 9.835 1.00 8.29 100 GLY A C 1
ATOM 741 O O . GLY A 1 108 ? 29.013 -4.243 10.117 1.00 10.34 100 GLY A O 1
ATOM 742 N N . ALA A 1 109 ? 30.359 -3.049 8.776 1.00 8.60 101 ALA A N 1
ATOM 743 C CA . ALA A 1 109 ? 29.305 -2.824 7.801 1.00 9.27 101 ALA A CA 1
ATOM 744 C C . ALA A 1 109 ? 28.899 -4.151 7.172 1.00 8.99 101 ALA A C 1
ATOM 745 O O . ALA A 1 109 ? 29.716 -5.064 7.009 1.00 9.34 101 ALA A O 1
ATOM 747 N N . ARG A 1 110 ? 27.615 -4.260 6.828 1.00 8.59 102 ARG A N 1
ATOM 748 C CA . ARG A 1 110 ? 27.120 -5.489 6.223 1.00 9.33 102 ARG A CA 1
ATOM 749 C C . ARG A 1 110 ? 27.501 -5.595 4.749 1.00 9.29 102 ARG A C 1
ATOM 750 O O . ARG A 1 110 ? 27.650 -6.705 4.223 1.00 10.50 102 ARG A O 1
ATOM 758 N N . ALA A 1 111 ? 27.667 -4.462 4.076 1.00 8.44 103 ALA A N 1
ATOM 759 C CA . ALA A 1 111 ? 27.863 -4.431 2.635 1.00 8.12 103 ALA A CA 1
ATOM 760 C C . ALA A 1 111 ? 28.338 -3.035 2.271 1.00 7.91 103 ALA A C 1
ATOM 761 O O . ALA A 1 111 ? 28.262 -2.104 3.080 1.00 7.46 103 ALA A O 1
ATOM 763 N N . TYR A 1 112 ? 28.816 -2.893 1.038 1.00 8.24 104 TYR A N 1
ATOM 764 C CA . TYR A 1 112 ? 29.214 -1.587 0.536 1.00 7.64 104 TYR A CA 1
ATOM 765 C C . TYR A 1 112 ? 28.894 -1.500 -0.945 1.00 7.93 104 TYR A C 1
ATOM 766 O O . TYR A 1 112 ? 28.844 -2.515 -1.649 1.00 9.80 104 TYR A O 1
ATOM 775 N N . LEU A 1 113 ? 28.676 -0.268 -1.403 1.00 8.66 105 LEU A N 1
ATOM 776 C CA . LEU A 1 113 ? 28.413 0.027 -2.804 1.00 9.71 105 LEU A CA 1
ATOM 777 C C . LEU A 1 113 ? 29.109 1.321 -3.179 1.00 9.99 105 LEU A C 1
ATOM 778 O O . LEU A 1 113 ? 29.175 2.257 -2.381 1.00 10.94 105 LEU A O 1
ATOM 783 N N . ARG A 1 114 ? 29.622 1.374 -4.395 1.00 10.57 106 ARG A N 1
ATOM 784 C CA . ARG A 1 114 ? 30.158 2.603 -4.950 1.00 11.47 106 ARG A CA 1
ATOM 785 C C . ARG A 1 114 ? 29.088 3.257 -5.810 1.00 12.10 106 ARG A C 1
ATOM 786 O O . ARG A 1 114 ? 28.339 2.570 -6.511 1.00 13.92 106 ARG A O 1
ATOM 794 N N . LYS A 1 115 ? 29.007 4.586 -5.735 1.00 11.07 107 LYS A N 1
ATOM 795 C CA . LYS A 1 115 ? 28.135 5.426 -6.550 1.00 11.71 107 LYS A CA 1
ATOM 796 C C . LYS A 1 115 ? 28.840 5.755 -7.861 1.00 13.24 107 LYS A C 1
ATOM 797 O O . LYS A 1 115 ? 30.053 5.960 -7.868 1.00 16.30 107 LYS A O 1
ATOM 803 N N . PRO A 1 116 ? 28.138 5.818 -9.007 1.00 11.58 108 PRO A N 1
ATOM 804 C CA . PRO A 1 116 ? 26.707 5.572 -9.159 1.00 11.41 108 PRO A CA 1
ATOM 805 C C . PRO A 1 116 ? 26.483 4.079 -9.214 1.00 13.12 108 PRO A C 1
ATOM 806 O O . PRO A 1 116 ? 27.406 3.314 -9.506 1.00 15.00 108 PRO A O 1
ATOM 810 N N . PHE A 1 117 ? 25.273 3.645 -8.925 1.00 15.59 109 PHE A N 1
ATOM 811 C CA . PHE A 1 117 ? 24.994 2.222 -8.951 1.00 17.43 109 PHE A CA 1
ATOM 812 C C . PHE A 1 117 ? 23.837 1.948 -9.894 1.00 14.81 109 PHE A C 1
ATOM 813 O O . PHE A 1 117 ? 23.015 2.824 -10.181 1.00 14.98 109 PHE A O 1
ATOM 821 N N . ASN A 1 118 ? 23.815 0.731 -10.407 1.00 14.64 110 ASN A N 1
ATOM 822 C CA . ASN A 1 118 ? 22.711 0.295 -11.244 1.00 12.68 110 ASN A CA 1
ATOM 823 C C . ASN A 1 118 ? 21.579 -0.258 -10.369 1.00 11.14 110 ASN A C 1
ATOM 824 O O . ASN A 1 118 ? 21.772 -0.592 -9.196 1.00 11.72 110 ASN A O 1
ATOM 829 N N . ASP A 1 119 ? 20.381 -0.348 -10.959 1.00 11.32 111 ASP A N 1
ATOM 830 C CA . ASP A 1 119 ? 19.189 -0.695 -10.184 1.00 11.39 111 ASP A CA 1
ATOM 831 C C . ASP A 1 119 ? 19.288 -2.092 -9.584 1.00 10.11 111 ASP A C 1
ATOM 832 O O . ASP A 1 119 ? 18.954 -2.298 -8.410 1.00 9.98 111 ASP A O 1
ATOM 837 N N . VAL A 1 120 ? 19.669 -3.082 -10.394 1.00 10.59 112 VAL A N 1
ATOM 838 C CA A VAL A 1 120 ? 19.669 -4.470 -9.929 0.70 11.52 112 VAL A CA 1
ATOM 839 C CA B VAL A 1 120 ? 19.637 -4.454 -9.899 0.30 10.95 112 VAL A CA 1
ATOM 840 C C . VAL A 1 120 ? 20.619 -4.639 -8.749 1.00 10.41 112 VAL A C 1
ATOM 841 O O . VAL A 1 120 ? 20.274 -5.236 -7.725 1.00 9.94 112 VAL A O 1
ATOM 848 N N . LEU A 1 121 ? 21.838 -4.110 -8.879 1.00 10.07 113 LEU A N 1
ATOM 849 C CA . LEU A 1 121 ? 22.807 -4.249 -7.800 1.00 10.53 113 LEU A CA 1
ATOM 850 C C . LEU A 1 121 ? 22.322 -3.546 -6.543 1.00 8.95 113 LEU A C 1
ATOM 851 O O . LEU A 1 121 ? 22.401 -4.102 -5.441 1.00 9.64 113 LEU A O 1
ATOM 856 N N . PHE A 1 122 ? 21.790 -2.331 -6.690 1.00 8.94 114 PHE A N 1
ATOM 857 C CA . PHE A 1 122 ? 21.352 -1.578 -5.514 1.00 8.51 114 PHE A CA 1
ATOM 858 C C . PHE A 1 122 ? 20.196 -2.281 -4.815 1.00 9.04 114 PHE A C 1
ATOM 859 O O . PHE A 1 122 ? 20.218 -2.480 -3.595 1.00 9.11 114 PHE A O 1
ATOM 867 N N . ILE A 1 123 ? 19.177 -2.670 -5.579 1.00 8.59 115 ILE A N 1
ATOM 868 C CA . ILE A 1 123 ? 17.997 -3.275 -4.975 1.00 10.30 115 ILE A CA 1
ATOM 869 C C . ILE A 1 123 ? 18.329 -4.641 -4.387 1.00 9.68 115 ILE A C 1
ATOM 870 O O . ILE A 1 123 ? 17.892 -4.976 -3.280 1.00 9.24 115 ILE A O 1
ATOM 875 N N . ARG A 1 124 ? 19.123 -5.448 -5.097 1.00 9.02 116 ARG A N 1
ATOM 876 C CA A ARG A 1 124 ? 19.516 -6.745 -4.549 0.57 9.21 116 ARG A CA 1
ATOM 877 C CA B ARG A 1 124 ? 19.497 -6.742 -4.539 0.43 9.29 116 ARG A CA 1
ATOM 878 C C . ARG A 1 124 ? 20.309 -6.582 -3.259 1.00 8.78 116 ARG A C 1
ATOM 879 O O . ARG A 1 124 ? 20.128 -7.350 -2.307 1.00 9.33 116 ARG A O 1
ATOM 894 N N . THR A 1 125 ? 21.189 -5.576 -3.206 1.00 8.06 117 THR A N 1
ATOM 895 C CA . THR A 1 125 ? 21.989 -5.358 -2.005 1.00 8.51 117 THR A CA 1
ATOM 896 C C . THR A 1 125 ? 21.102 -4.979 -0.829 1.00 7.91 117 THR A C 1
ATOM 897 O O . THR A 1 125 ? 21.178 -5.587 0.248 1.00 8.66 117 THR A O 1
ATOM 901 N N . VAL A 1 126 ? 20.224 -3.995 -1.031 1.00 8.08 118 VAL A N 1
ATOM 902 C CA . VAL A 1 126 ? 19.360 -3.545 0.057 1.00 8.02 118 VAL A CA 1
ATOM 903 C C . VAL A 1 126 ? 18.440 -4.675 0.515 1.00 8.86 118 VAL A C 1
ATOM 904 O O . VAL A 1 126 ? 18.279 -4.920 1.717 1.00 9.80 118 VAL A O 1
ATOM 908 N N . CYS A 1 127 ? 17.835 -5.392 -0.433 1.00 9.59 119 CYS A N 1
ATOM 909 C CA . CYS A 1 127 ? 16.927 -6.470 -0.057 1.00 10.36 119 CYS A CA 1
ATOM 910 C C . CYS A 1 127 ? 17.654 -7.573 0.698 1.00 10.51 119 CYS A C 1
ATOM 911 O O . CYS A 1 127 ? 17.126 -8.114 1.676 1.00 11.01 119 CYS A O 1
ATOM 914 N N . ALA A 1 128 ? 18.869 -7.917 0.270 1.00 9.97 120 ALA A N 1
ATOM 915 C CA . ALA A 1 128 ? 19.615 -8.946 0.988 1.00 10.30 120 ALA A CA 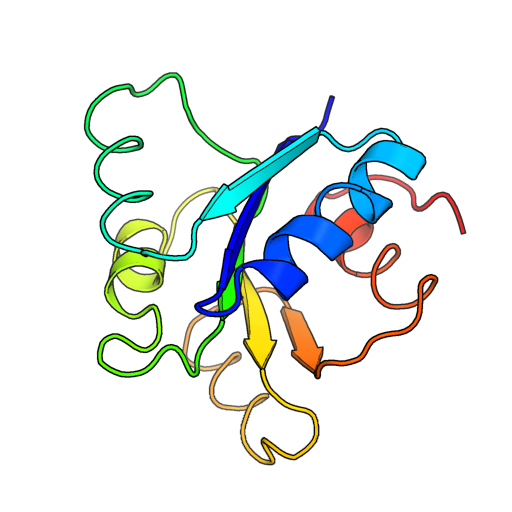1
ATOM 916 C C . ALA A 1 128 ? 19.922 -8.507 2.416 1.00 10.42 120 ALA A C 1
ATOM 917 O O . ALA A 1 128 ? 19.779 -9.293 3.360 1.00 12.52 120 ALA A O 1
ATOM 919 N N . VAL A 1 129 ? 20.329 -7.250 2.595 1.00 10.65 121 VAL A N 1
ATOM 920 C CA . VAL A 1 129 ? 20.622 -6.749 3.936 1.0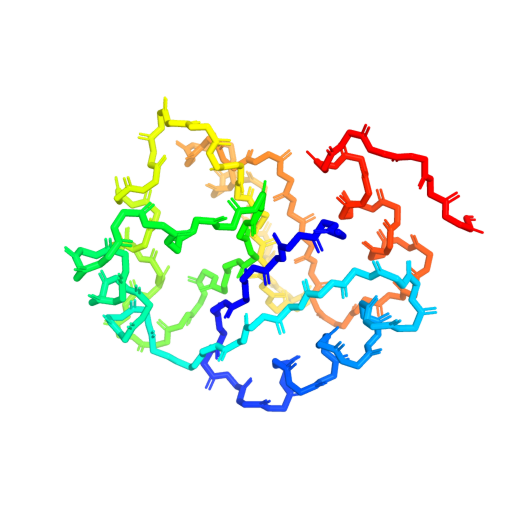0 10.28 121 VAL A CA 1
ATOM 921 C C . VAL A 1 129 ? 19.362 -6.756 4.793 1.00 10.93 121 VAL A C 1
ATOM 922 O O . VAL A 1 129 ? 19.404 -7.068 5.992 1.00 13.08 121 VAL A O 1
ATOM 926 N N . LEU A 1 130 ? 18.217 -6.427 4.189 1.00 11.13 122 LEU A N 1
ATOM 927 C CA . LEU A 1 130 ? 16.946 -6.435 4.904 1.00 12.98 122 LEU A CA 1
ATOM 928 C C . LEU A 1 130 ? 16.432 -7.841 5.161 1.00 14.87 122 LEU A C 1
ATOM 929 O O . LEU A 1 130 ? 15.533 -8.009 5.987 1.00 16.44 122 LEU A O 1
ATOM 934 N N . GLY A 1 131 ? 16.972 -8.845 4.475 1.00 16.86 123 GLY A N 1
ATOM 935 C CA . GLY A 1 131 ? 16.456 -10.195 4.599 1.00 19.08 123 GLY A CA 1
ATOM 936 C C . GLY A 1 131 ? 15.143 -10.436 3.887 1.00 20.40 123 GLY A C 1
ATOM 937 O O . GLY A 1 131 ? 14.347 -11.269 4.334 1.00 23.19 123 GLY A O 1
ATOM 938 N N . ILE A 1 132 ? 14.888 -9.728 2.786 1.00 20.86 124 ILE A N 1
ATOM 939 C CA . ILE A 1 132 ? 13.664 -9.893 2.014 1.00 22.69 124 ILE A CA 1
ATOM 940 C C . ILE A 1 132 ? 14.019 -10.258 0.578 1.00 24.76 124 ILE A C 1
ATOM 941 O O . ILE A 1 132 ? 15.128 -10.006 0.101 1.00 23.76 124 ILE A O 1
ATOM 946 N N . ALA A 1 133 ? 13.054 -10.859 -0.113 1.00 26.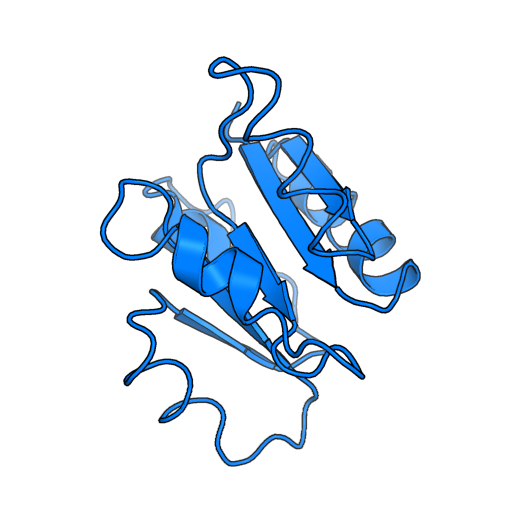57 125 ALA A N 1
ATOM 947 C CA . ALA A 1 133 ? 13.256 -11.236 -1.503 1.00 27.64 125 ALA A CA 1
ATOM 948 C C . ALA A 1 133 ? 13.425 -9.993 -2.370 1.00 28.82 125 ALA A C 1
ATOM 949 O O . ALA A 1 133 ? 12.822 -8.945 -2.121 1.00 29.74 125 ALA A O 1
ATOM 951 N N . ALA A 1 134 ? 14.270 -10.116 -3.392 1.00 28.60 126 ALA A N 1
ATOM 952 C CA . ALA A 1 134 ? 14.481 -8.959 -4.253 1.00 30.18 126 ALA A CA 1
ATOM 953 C C . ALA A 1 134 ? 13.510 -8.992 -5.432 1.00 33.55 126 ALA A C 1
ATOM 954 O O . ALA A 1 134 ? 13.225 -10.065 -5.975 1.00 34.45 126 ALA A O 1
ATOM 956 N N . PRO A 1 135 ? 12.984 -7.829 -5.831 1.00 36.95 127 PRO A N 1
ATOM 957 C CA . PRO A 1 135 ? 12.069 -7.784 -6.984 1.00 39.44 127 PRO A CA 1
ATOM 958 C C . PRO A 1 135 ? 12.750 -7.991 -8.328 1.00 42.30 127 PRO A C 1
ATOM 959 O O . PRO A 1 135 ? 12.047 -8.176 -9.329 1.00 43.02 127 PRO A O 1
ATOM 963 N N . LEU A 1 136 ? 14.078 -7.961 -8.391 1.00 44.25 128 LEU A N 1
ATOM 964 C CA . LEU A 1 136 ? 14.781 -8.098 -9.662 1.00 45.87 128 LEU A CA 1
ATOM 965 C C . LEU A 1 136 ? 16.097 -8.857 -9.505 1.00 47.29 128 LEU A C 1
ATOM 966 O O . LEU A 1 136 ? 16.740 -9.219 -10.492 1.00 47.28 128 LEU A O 1
#

Foldseek 3Di:
DAEEEEAALDVVVQVVVQVLCVVQPYHYHYYNDLVVVVVVVVVDVVDDHQEYEYECPNPPCSCVVVLVVCPPHRYAYEYEYAPPPPCVVVVCVVSVHPYYDYPPDDSVVVQVVVCVSSVHDGPD

Solvent-accessible surface area: 6598 Å² total; per-residue (Å²): 117,37,40,0,0,0,0,2,76,66,51,56,24,4,100,61,2,97,133,40,0,170,84,39,49,4,49,22,53,29,26,70,42,11,97,99,0,30,96,43,2,99,82,49,107,111,39,93,5,67,0,0,0,1,6,18,77,5,110,88,52,71,3,91,85,2,54,151,107,7,71,93,57,102,22,20,14,0,2,0,0,34,132,107,28,102,38,0,160,106,61,4,126,85,27,64,20,145,25,61,10,93,42,119,49,90,85,74,86,0,10,145,20,0,1,73,14,31,67,70,96,44,85,84

Secondary structure (DSSP, 8-state):
--EEEEE-S-HHHHHHHHHHHHHTT-EEEEES-HHHHHHHHHH-TT---SEEEEETT-TTTTTHHHHHHHTTSS--EEEEEETT-TTHHHHHHHHT-SEEEEES--HHHHHHHHHHHHT-----

Radius of gyration: 13.27 Å; Cα contacts (8 Å, |Δi|>4): 206; chains: 1; bounding box: 33×28×32 Å

InterPro domains:
  IPR001789 Signal transduction response regulator, receiver domain [PF00072] (8-111)
  IPR001789 Signal transduction response regulator, receiver domain [PS50110] (7-122)
  IPR001789 Signal transduction response regulator, receiver domain [SM00448] (6-118)
  IPR011006 CheY-like superfamily [SSF52172] (5-123)
  IPR050595 Bacterial response regulator [PTHR44591] (1-122)